Protein AF-A0A521WN64-F1 (afdb_monomer_lite)

pLDDT: mean 95.51, std 4.94, range [75.56, 98.69]

Radius of gyration: 15.04 Å; chains: 1; bounding box: 34×33×38 Å

Structure (mmCIF, N/CA/C/O backbone):
data_AF-A0A521WN64-F1
#
_entry.id   AF-A0A521WN64-F1
#
loop_
_atom_site.group_PDB
_atom_site.id
_atom_site.type_symbol
_atom_site.label_atom_id
_atom_site.label_alt_id
_atom_site.label_comp_id
_atom_site.label_asym_id
_atom_site.label_entity_id
_atom_site.label_seq_id
_atom_site.pdbx_PDB_ins_code
_atom_site.Cartn_x
_atom_site.Cartn_y
_atom_site.Cartn_z
_atom_site.occupancy
_atom_site.B_iso_or_equiv
_atom_site.auth_seq_id
_atom_site.auth_comp_id
_atom_site.auth_asym_id
_atom_site.auth_atom_id
_atom_site.pdbx_PDB_model_num
ATOM 1 N N . PHE A 1 1 ? 0.634 4.347 -5.510 1.00 97.75 1 PHE A N 1
ATOM 2 C CA . PHE A 1 1 ? 1.448 3.231 -6.055 1.00 97.75 1 PHE A CA 1
ATOM 3 C C . PHE A 1 1 ? 2.629 3.713 -6.895 1.00 97.75 1 PHE A C 1
ATOM 5 O O . PHE A 1 1 ? 3.404 2.904 -7.384 1.00 97.75 1 PHE A O 1
ATOM 12 N N . ASP A 1 2 ? 2.789 5.025 -7.012 1.00 97.50 2 ASP A N 1
ATOM 13 C CA . ASP A 1 2 ? 3.901 5.765 -7.607 1.00 97.50 2 ASP A CA 1
ATOM 14 C C . ASP A 1 2 ? 5.219 5.664 -6.828 1.00 97.50 2 ASP A C 1
ATOM 16 O O . ASP A 1 2 ? 6.261 6.003 -7.364 1.00 97.50 2 ASP A O 1
ATOM 20 N N . ALA A 1 3 ? 5.212 5.138 -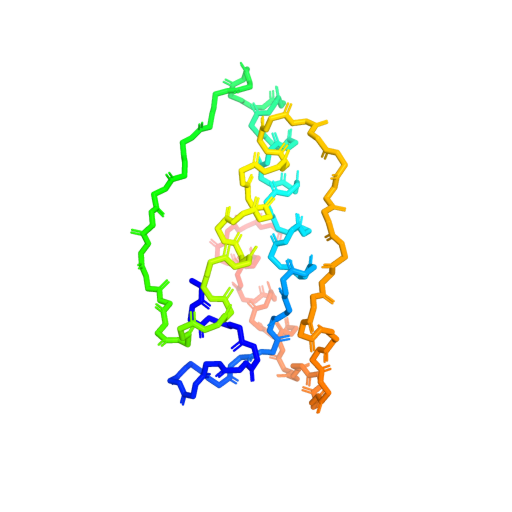5.600 1.00 96.25 3 ALA A N 1
ATOM 21 C CA . ALA A 1 3 ? 6.441 4.812 -4.875 1.00 96.25 3 ALA A CA 1
ATOM 22 C C . ALA A 1 3 ? 7.102 3.497 -5.332 1.00 96.25 3 ALA A C 1
ATOM 24 O O . ALA A 1 3 ? 8.119 3.087 -4.762 1.00 96.25 3 ALA A O 1
ATOM 25 N N . HIS A 1 4 ? 6.482 2.777 -6.275 1.00 97.25 4 HIS A N 1
ATOM 26 C CA . HIS A 1 4 ? 7.034 1.523 -6.771 1.00 97.25 4 HIS A CA 1
ATOM 27 C C . HIS A 1 4 ? 8.377 1.777 -7.468 1.00 97.25 4 HIS A C 1
ATOM 29 O O . HIS A 1 4 ? 8.485 2.730 -8.227 1.00 97.25 4 HIS A O 1
ATOM 35 N N . PHE A 1 5 ? 9.366 0.891 -7.319 1.00 96.19 5 PHE A N 1
ATOM 36 C CA . PHE A 1 5 ? 10.715 1.061 -7.894 1.00 96.19 5 PHE A CA 1
ATOM 37 C C . PHE A 1 5 ? 10.770 1.165 -9.427 1.00 96.19 5 PHE A C 1
ATOM 39 O O . PHE A 1 5 ? 11.814 1.471 -9.990 1.00 96.19 5 PHE A O 1
ATOM 46 N N . ALA A 1 6 ? 9.663 0.849 -10.097 1.00 96.00 6 ALA A N 1
ATOM 47 C CA . ALA A 1 6 ? 9.531 0.908 -11.550 1.00 96.00 6 ALA A CA 1
ATOM 48 C C . ALA A 1 6 ? 8.828 2.195 -12.007 1.00 96.00 6 ALA A C 1
ATOM 50 O O . ALA A 1 6 ? 8.670 2.418 -13.200 1.00 96.00 6 ALA A O 1
ATOM 51 N N . ASP A 1 7 ? 8.333 3.004 -11.070 1.00 96.12 7 ASP A N 1
ATOM 52 C CA . ASP A 1 7 ? 7.718 4.288 -11.364 1.00 96.12 7 ASP A CA 1
ATOM 53 C C . ASP A 1 7 ? 8.793 5.383 -11.380 1.00 96.12 7 ASP A C 1
ATOM 55 O O . ASP A 1 7 ? 9.460 5.649 -10.379 1.00 96.12 7 ASP A O 1
ATOM 59 N N . ASP A 1 8 ? 8.960 6.016 -12.541 1.00 93.06 8 ASP A N 1
ATOM 60 C CA . ASP A 1 8 ? 10.029 6.986 -12.793 1.00 93.06 8 ASP A CA 1
ATOM 61 C C . ASP A 1 8 ? 9.768 8.370 -12.169 1.00 93.06 8 ASP A C 1
ATOM 63 O O . ASP A 1 8 ? 10.610 9.263 -12.279 1.00 93.06 8 ASP A O 1
ATOM 67 N N . ILE A 1 9 ? 8.607 8.591 -11.539 1.00 94.12 9 ILE A N 1
ATOM 68 C CA . ILE A 1 9 ? 8.224 9.918 -11.037 1.00 94.12 9 ILE A CA 1
ATOM 69 C C . ILE A 1 9 ? 8.713 10.137 -9.605 1.00 94.12 9 ILE A C 1
ATOM 71 O O . ILE A 1 9 ? 9.319 11.169 -9.317 1.00 94.12 9 ILE A O 1
ATOM 75 N N . ALA A 1 10 ? 8.447 9.198 -8.691 1.00 91.44 10 ALA A N 1
ATOM 76 C CA . ALA A 1 10 ? 8.744 9.403 -7.270 1.00 91.44 10 ALA A CA 1
ATOM 77 C C . ALA A 1 10 ? 10.194 9.060 -6.891 1.00 91.44 10 ALA A C 1
ATOM 79 O O . ALA A 1 10 ? 10.699 9.572 -5.891 1.00 91.44 10 ALA A O 1
ATOM 80 N N . GLY A 1 11 ? 10.856 8.175 -7.649 1.00 89.12 11 GLY A N 1
ATOM 81 C CA . GLY A 1 11 ? 12.220 7.720 -7.352 1.00 89.12 11 GLY A CA 1
ATOM 82 C C . GLY A 1 11 ? 12.345 6.949 -6.029 1.00 89.12 11 GLY A C 1
ATOM 83 O O . GLY A 1 11 ? 13.393 6.984 -5.384 1.00 89.12 11 GLY A O 1
ATOM 84 N N . GLN A 1 12 ? 11.266 6.298 -5.589 1.00 92.62 12 GLN A N 1
ATOM 85 C CA . GLN A 1 12 ? 11.238 5.466 -4.383 1.00 92.62 12 GLN A CA 1
ATOM 86 C C . GLN A 1 12 ? 11.434 3.986 -4.744 1.00 92.62 12 GLN A C 1
ATOM 88 O O . GLN A 1 12 ? 11.359 3.613 -5.907 1.00 92.62 12 GLN A O 1
ATOM 93 N N . MET A 1 13 ? 11.714 3.138 -3.748 1.00 94.56 13 MET A N 1
ATOM 94 C CA . MET A 1 13 ? 12.157 1.749 -3.962 1.00 94.56 13 MET A CA 1
ATOM 95 C C . MET A 1 13 ? 11.192 0.705 -3.370 1.00 94.56 13 MET A C 1
ATOM 97 O O . MET A 1 13 ? 11.636 -0.303 -2.822 1.00 94.56 13 MET A O 1
ATOM 101 N N . LEU A 1 14 ? 9.871 0.927 -3.421 1.00 95.31 14 LEU A N 1
ATOM 102 C CA . LEU A 1 14 ? 8.909 -0.096 -2.978 1.00 95.31 14 LEU A CA 1
ATOM 103 C C . LEU A 1 14 ? 8.668 -1.147 -4.069 1.00 95.31 14 LEU A C 1
ATOM 105 O O . LEU A 1 14 ? 8.532 -0.813 -5.240 1.00 95.31 14 LEU A O 1
ATOM 109 N N . SER A 1 15 ? 8.574 -2.417 -3.683 1.00 96.94 15 SER A N 1
ATOM 110 C CA . SER A 1 15 ? 8.051 -3.493 -4.538 1.00 96.94 15 SER A CA 1
ATOM 111 C C . SER A 1 15 ? 6.553 -3.718 -4.295 1.00 96.94 15 SER A C 1
ATOM 113 O O . SER A 1 15 ? 5.960 -3.096 -3.402 1.00 96.94 15 SER A O 1
ATOM 115 N N . VAL A 1 16 ? 5.929 -4.638 -5.039 1.00 98.12 16 VAL A N 1
ATOM 116 C CA . VAL A 1 16 ? 4.549 -5.077 -4.767 1.00 98.12 16 VAL A CA 1
ATOM 117 C C . VAL A 1 16 ? 4.483 -5.723 -3.381 1.00 98.12 16 VAL A C 1
ATOM 119 O O . VAL A 1 16 ? 3.574 -5.429 -2.601 1.00 98.12 16 VAL A O 1
ATOM 122 N N . ASP A 1 17 ? 5.482 -6.539 -3.031 1.00 97.38 17 ASP A N 1
ATOM 123 C CA . ASP A 1 17 ? 5.625 -7.107 -1.684 1.00 97.38 17 ASP A CA 1
ATOM 124 C C . ASP A 1 17 ? 5.770 -6.030 -0.599 1.00 97.38 17 ASP A C 1
ATOM 126 O O . ASP A 1 17 ? 5.135 -6.129 0.455 1.00 97.38 17 ASP A O 1
ATOM 130 N N . GLY A 1 18 ? 6.532 -4.967 -0.870 1.00 96.50 18 GLY A N 1
ATOM 131 C CA . GLY A 1 18 ? 6.677 -3.826 0.036 1.00 96.50 18 GLY A CA 1
ATOM 132 C C . GLY A 1 18 ? 5.346 -3.123 0.314 1.00 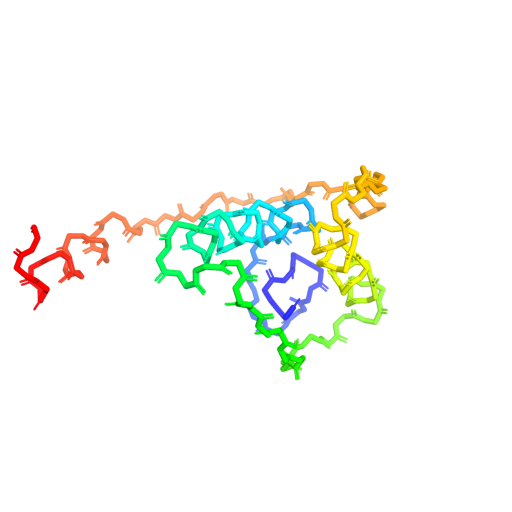96.50 18 GLY A C 1
ATOM 133 O O . GLY A 1 18 ? 5.006 -2.869 1.471 1.00 96.50 18 GLY A O 1
ATOM 134 N N . TYR A 1 19 ? 4.541 -2.880 -0.725 1.00 98.00 19 TYR A N 1
ATOM 135 C CA . TYR A 1 19 ? 3.171 -2.387 -0.552 1.00 98.00 19 TYR A CA 1
ATOM 136 C C . TYR A 1 19 ? 2.297 -3.369 0.233 1.00 98.00 19 TYR A C 1
ATOM 138 O O . TYR A 1 19 ? 1.541 -2.947 1.108 1.00 98.00 19 TYR A O 1
ATOM 146 N N . GLY A 1 20 ? 2.427 -4.672 -0.024 1.00 98.00 20 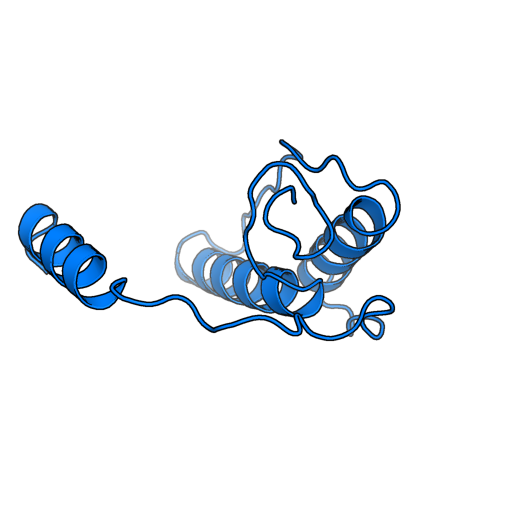GLY A N 1
ATOM 147 C CA . GLY A 1 20 ? 1.703 -5.703 0.718 1.00 98.00 20 GLY A CA 1
ATOM 148 C C . GLY A 1 20 ? 1.995 -5.679 2.222 1.00 98.00 20 GLY A C 1
ATOM 149 O O . GLY A 1 20 ? 1.073 -5.812 3.031 1.00 98.00 20 GLY A O 1
ATOM 150 N N . ALA A 1 21 ? 3.247 -5.438 2.617 1.00 97.94 21 ALA A N 1
ATOM 151 C CA . ALA A 1 21 ? 3.616 -5.289 4.022 1.00 97.94 21 ALA A CA 1
ATOM 152 C C . ALA A 1 21 ? 2.916 -4.080 4.671 1.00 97.94 21 ALA A C 1
ATOM 154 O O . ALA A 1 21 ? 2.338 -4.216 5.750 1.00 97.94 21 ALA A O 1
ATOM 155 N N . LEU A 1 22 ? 2.890 -2.926 3.993 1.00 98.19 22 LEU A N 1
ATOM 156 C CA . LEU A 1 22 ? 2.196 -1.724 4.478 1.00 98.19 22 LEU A CA 1
ATOM 157 C C . LEU A 1 22 ? 0.685 -1.949 4.613 1.00 98.19 22 LEU A C 1
ATOM 159 O O . LEU A 1 22 ? 0.102 -1.617 5.645 1.00 98.19 22 LEU A O 1
ATOM 163 N N . VAL A 1 23 ? 0.054 -2.563 3.607 1.00 98.38 23 VAL A N 1
ATOM 164 C CA . VAL A 1 23 ? -1.379 -2.900 3.644 1.00 98.38 23 VAL A CA 1
ATOM 165 C C . VAL A 1 23 ? -1.686 -3.840 4.807 1.00 98.38 23 VAL A C 1
ATOM 167 O O . VAL A 1 23 ? -2.662 -3.624 5.519 1.00 98.38 23 VAL A O 1
ATOM 170 N N . SER A 1 24 ? -0.833 -4.838 5.050 1.00 98.38 24 SER A N 1
ATOM 171 C CA . SER A 1 24 ? -0.999 -5.781 6.163 1.00 98.38 24 SER A CA 1
ATOM 172 C C . SER A 1 24 ? -0.915 -5.086 7.524 1.00 98.38 24 SER A C 1
ATOM 174 O O . SER A 1 24 ? -1.734 -5.357 8.399 1.00 98.38 24 SER A O 1
ATOM 176 N N . MET A 1 25 ? 0.027 -4.150 7.704 1.00 98.69 25 MET A N 1
ATOM 177 C CA . MET A 1 25 ? 0.130 -3.353 8.936 1.00 98.69 25 MET A CA 1
ATOM 178 C C . MET A 1 25 ? -1.116 -2.487 9.158 1.00 98.69 25 MET A C 1
ATOM 180 O O . MET A 1 25 ? -1.663 -2.472 10.260 1.00 98.69 25 MET A O 1
ATOM 184 N N . ILE A 1 26 ? -1.599 -1.806 8.113 1.00 98.38 26 ILE A N 1
ATOM 185 C CA . ILE A 1 26 ? -2.795 -0.953 8.189 1.00 98.38 26 ILE A CA 1
ATOM 186 C C . ILE A 1 26 ? -4.045 -1.791 8.468 1.00 98.38 26 ILE A C 1
ATOM 188 O O . ILE A 1 26 ? -4.868 -1.399 9.294 1.00 98.38 26 ILE A O 1
ATOM 192 N N . LYS A 1 27 ? -4.186 -2.957 7.823 1.00 98.31 27 LYS A N 1
ATOM 193 C CA . LYS A 1 27 ? -5.293 -3.883 8.077 1.00 98.31 27 LYS A CA 1
ATOM 194 C C . LYS A 1 27 ? -5.296 -4.348 9.534 1.00 98.31 27 LYS A C 1
ATOM 196 O O . LYS A 1 27 ? -6.330 -4.241 10.183 1.00 98.31 27 LYS A O 1
ATOM 201 N N . SER A 1 28 ? -4.154 -4.791 10.063 1.00 98.44 28 SER A N 1
ATOM 202 C CA . SER A 1 28 ? -4.034 -5.204 11.470 1.00 98.44 28 SER A CA 1
ATOM 203 C C . SER A 1 28 ? -4.387 -4.070 12.436 1.00 98.44 28 SER A C 1
ATOM 205 O O . SER A 1 28 ? -5.127 -4.284 13.393 1.00 98.44 28 SER A O 1
ATOM 207 N N . ALA A 1 29 ? -3.931 -2.845 12.158 1.00 98.56 29 ALA A N 1
ATOM 208 C CA . ALA A 1 29 ? -4.305 -1.677 12.951 1.00 98.56 29 ALA A CA 1
ATOM 209 C C . ALA A 1 29 ? -5.814 -1.379 12.871 1.00 98.56 29 ALA A C 1
ATOM 211 O O . ALA A 1 29 ? -6.423 -1.015 13.872 1.00 98.56 29 ALA A O 1
ATOM 212 N N . ALA A 1 30 ? -6.447 -1.554 11.707 1.00 98.56 30 ALA A N 1
ATOM 213 C CA . ALA A 1 30 ? -7.892 -1.392 11.558 1.00 98.56 30 ALA A CA 1
ATOM 214 C C . ALA A 1 30 ? -8.686 -2.491 12.286 1.00 98.56 30 ALA A C 1
ATOM 216 O O . ALA A 1 30 ? -9.750 -2.206 12.841 1.00 98.56 30 ALA A O 1
ATOM 217 N N .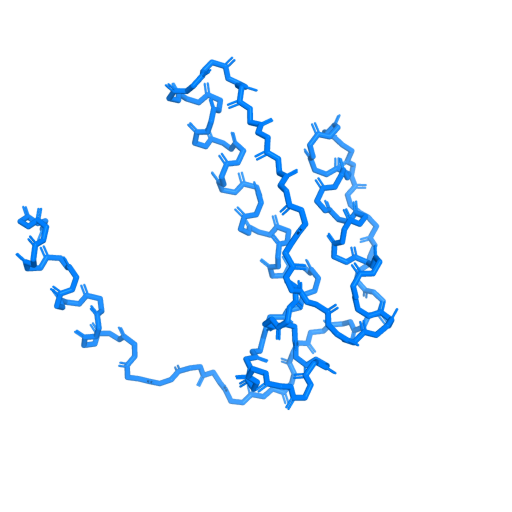 ASP A 1 31 ? -8.179 -3.724 12.321 1.00 98.12 31 ASP A N 1
ATOM 218 C CA . ASP A 1 31 ? -8.765 -4.816 13.100 1.00 98.12 31 ASP A CA 1
ATOM 219 C C . ASP A 1 31 ? -8.769 -4.468 14.604 1.00 98.12 31 ASP A C 1
ATOM 221 O O . ASP A 1 31 ? -9.802 -4.614 15.259 1.00 98.12 31 ASP A O 1
ATOM 225 N N . GLU A 1 32 ? -7.671 -3.908 15.126 1.00 98.62 32 GLU A N 1
ATOM 226 C CA . GLU A 1 32 ? -7.536 -3.501 16.534 1.00 98.62 32 GLU A CA 1
ATOM 227 C C . GLU A 1 32 ? -8.328 -2.227 16.883 1.00 98.62 32 GLU A C 1
ATOM 229 O O . GLU A 1 32 ? -9.064 -2.189 17.869 1.00 98.62 32 GLU A O 1
ATOM 234 N N . LEU A 1 33 ? -8.184 -1.171 16.080 1.00 98.62 33 LEU A N 1
ATOM 235 C CA . LEU A 1 33 ? -8.616 0.186 16.439 1.00 98.62 33 LEU A CA 1
ATOM 236 C C . LEU A 1 33 ? -9.961 0.576 15.818 1.00 98.62 33 LEU A C 1
ATOM 238 O O . LEU A 1 33 ? -10.666 1.444 16.334 1.00 98.62 33 LEU A O 1
ATOM 242 N N . CYS A 1 34 ? -10.329 -0.060 14.706 1.00 98.50 34 CYS A N 1
ATOM 243 C CA . CYS A 1 34 ? -11.483 0.315 13.890 1.00 98.50 34 CYS A CA 1
ATOM 244 C C . CYS A 1 34 ? -12.523 -0.809 13.775 1.00 98.50 34 CYS A C 1
ATOM 246 O O . CYS A 1 34 ? -13.483 -0.666 13.015 1.00 98.50 34 CYS A O 1
ATOM 248 N N . GLY A 1 35 ? -12.367 -1.922 14.503 1.00 97.81 35 GLY A N 1
ATOM 249 C CA . GLY A 1 35 ? -13.254 -3.086 14.413 1.00 97.81 35 GLY A CA 1
ATOM 250 C C . GLY A 1 35 ? -13.316 -3.671 13.000 1.00 97.81 35 GLY A C 1
ATOM 251 O O . GLY A 1 35 ? -14.406 -3.958 12.504 1.00 97.81 35 GLY A O 1
ATOM 252 N N . GLY A 1 36 ? -12.165 -3.740 12.326 1.00 97.44 36 GLY A N 1
ATOM 253 C CA . GLY A 1 36 ? -11.998 -4.303 10.982 1.00 97.44 36 GLY A CA 1
ATOM 254 C C . GLY A 1 36 ? -12.489 -3.416 9.835 1.00 97.44 36 GLY A C 1
ATOM 255 O O . GLY A 1 36 ? -12.544 -3.858 8.689 1.00 97.44 36 GLY A O 1
ATOM 256 N N . ARG A 1 37 ? -12.871 -2.161 10.104 1.00 98.31 37 ARG A N 1
ATOM 257 C CA . ARG A 1 37 ? -13.342 -1.233 9.064 1.00 98.31 37 ARG A CA 1
ATOM 258 C C . ARG A 1 37 ? -12.171 -0.495 8.426 1.00 98.31 37 ARG A C 1
ATOM 260 O O . ARG A 1 37 ? -11.543 0.342 9.070 1.00 98.31 37 ARG A O 1
ATOM 267 N N . LEU A 1 38 ? -11.936 -0.761 7.145 1.00 98.19 38 LEU A N 1
ATOM 268 C CA . LEU A 1 38 ? -10.905 -0.121 6.333 1.00 98.19 38 LEU A CA 1
ATOM 269 C C . LEU A 1 38 ? -11.436 0.126 4.917 1.00 98.19 38 LEU A C 1
ATOM 271 O O . LEU A 1 38 ? -12.097 -0.733 4.339 1.00 98.19 38 LEU A O 1
ATOM 275 N N . VAL A 1 39 ? -11.127 1.295 4.357 1.00 97.75 39 VAL A N 1
ATOM 276 C CA . VAL A 1 39 ? -11.393 1.643 2.956 1.00 97.75 39 VAL A CA 1
ATOM 277 C C . VAL A 1 39 ? -10.073 2.061 2.319 1.00 97.75 39 VAL A C 1
ATOM 279 O O . VAL A 1 39 ? -9.357 2.886 2.881 1.00 97.75 39 VAL A O 1
ATOM 282 N N . ALA A 1 40 ? -9.763 1.504 1.149 1.00 97.44 40 ALA A N 1
ATOM 283 C CA . ALA A 1 40 ? -8.635 1.919 0.323 1.00 97.44 40 ALA A CA 1
ATOM 284 C C . ALA A 1 40 ? -9.151 2.688 -0.901 1.00 97.44 40 ALA A C 1
ATOM 286 O O . ALA A 1 40 ? -10.045 2.210 -1.600 1.00 97.44 40 ALA A O 1
ATOM 287 N N . ALA A 1 41 ? -8.580 3.863 -1.162 1.00 98.12 41 ALA A N 1
ATOM 288 C CA . ALA A 1 41 ? -8.852 4.671 -2.346 1.00 98.12 41 ALA A CA 1
ATOM 289 C C . ALA A 1 41 ? -7.596 4.717 -3.225 1.00 98.12 41 ALA A C 1
ATOM 291 O O . ALA A 1 41 ? -6.483 4.852 -2.715 1.00 98.12 41 ALA A O 1
ATOM 292 N N . LEU A 1 42 ? -7.769 4.550 -4.537 1.00 98.19 42 LEU A N 1
ATOM 293 C CA . LEU A 1 42 ? -6.662 4.637 -5.484 1.00 98.19 42 LEU A CA 1
ATOM 294 C C . LEU A 1 42 ? -6.321 6.109 -5.744 1.00 98.19 42 LEU A C 1
ATOM 296 O O . 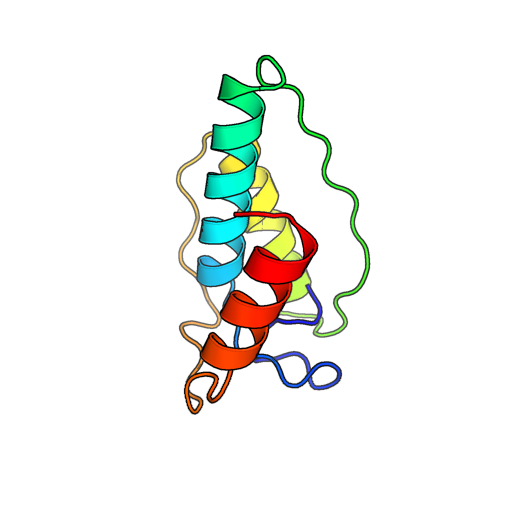LEU A 1 42 ? -7.188 6.868 -6.164 1.00 98.19 42 LEU A O 1
ATOM 300 N N . GLU A 1 43 ? -5.052 6.456 -5.536 1.00 96.81 43 GLU A N 1
ATOM 301 C CA . GLU A 1 43 ? -4.473 7.773 -5.824 1.00 96.81 43 GLU A CA 1
ATOM 302 C C . GLU A 1 43 ? -3.514 7.668 -7.030 1.00 96.81 43 GLU A C 1
ATOM 304 O O . GLU A 1 43 ? -3.899 7.191 -8.098 1.00 96.81 43 GLU A O 1
ATOM 309 N N . GLY A 1 44 ? -2.249 8.073 -6.870 1.00 96.44 44 GLY A N 1
ATOM 310 C CA . GLY A 1 44 ? -1.212 7.969 -7.895 1.00 96.44 44 GLY A CA 1
ATOM 311 C C . GLY A 1 44 ? -0.711 6.544 -8.159 1.00 96.44 44 GLY A C 1
ATOM 312 O O . GLY A 1 44 ? -0.960 5.590 -7.409 1.00 96.44 44 GLY A O 1
ATOM 313 N N . GLY A 1 45 ? 0.072 6.410 -9.225 1.00 97.62 45 GLY A N 1
ATOM 314 C CA . GLY A 1 45 ? 0.620 5.155 -9.732 1.00 97.62 45 GLY A CA 1
ATOM 315 C C . GLY A 1 45 ? 0.609 5.189 -11.248 1.00 97.62 45 GLY A C 1
ATOM 316 O O . GLY A 1 45 ? -0.445 5.060 -11.864 1.00 97.62 45 GLY A O 1
ATOM 317 N N . TYR A 1 46 ? 1.775 5.401 -11.841 1.00 97.81 46 TYR A N 1
ATOM 318 C CA . TYR A 1 46 ? 1.893 5.785 -13.244 1.00 97.81 46 TYR A CA 1
ATOM 319 C C . TYR A 1 46 ? 2.622 4.721 -14.068 1.00 97.81 46 TYR A C 1
ATOM 321 O O . TYR A 1 46 ? 2.444 4.654 -15.284 1.00 97.81 46 TYR A O 1
ATOM 329 N N . HIS A 1 47 ? 3.353 3.812 -13.416 1.00 97.88 47 HIS A N 1
ATOM 330 C CA . HIS A 1 47 ? 3.890 2.627 -14.076 1.00 97.88 47 HIS A CA 1
ATOM 331 C C . HIS A 1 47 ? 2.798 1.576 -14.360 1.00 97.88 47 HIS A C 1
ATOM 333 O O . HIS A 1 47 ? 2.326 0.869 -13.463 1.00 97.88 47 HIS A O 1
ATOM 339 N N . LEU A 1 48 ? 2.431 1.435 -15.640 1.00 97.62 48 LEU A N 1
ATOM 340 C CA . LEU A 1 48 ? 1.279 0.647 -16.111 1.00 97.62 48 LEU A CA 1
ATOM 341 C C . LEU A 1 48 ? 1.334 -0.851 -15.780 1.00 97.62 48 LEU A C 1
ATOM 343 O O . LEU A 1 48 ? 0.292 -1.499 -15.726 1.00 97.62 48 LEU A O 1
ATOM 347 N N . VAL A 1 49 ? 2.527 -1.408 -15.558 1.00 97.50 49 VAL A N 1
ATOM 348 C CA . VAL A 1 49 ? 2.679 -2.817 -15.164 1.00 97.50 49 VAL A CA 1
ATOM 349 C C . VAL A 1 49 ? 2.639 -2.966 -13.647 1.00 97.50 49 VAL A C 1
ATOM 351 O O . VAL A 1 49 ? 2.007 -3.888 -13.153 1.00 97.50 49 VAL A O 1
ATOM 354 N N . ALA A 1 50 ? 3.255 -2.056 -12.891 1.00 97.81 50 ALA A N 1
ATOM 355 C CA . ALA A 1 50 ? 3.345 -2.189 -11.435 1.00 97.81 50 ALA A CA 1
ATOM 356 C C . ALA A 1 50 ? 2.003 -1.891 -10.752 1.00 97.81 50 ALA A C 1
ATOM 358 O O . ALA A 1 50 ? 1.591 -2.613 -9.846 1.00 97.81 50 ALA A O 1
ATOM 359 N N . LEU A 1 51 ? 1.290 -0.863 -11.229 1.00 98.38 51 LEU A N 1
ATOM 360 C CA . LEU A 1 51 ? 0.006 -0.433 -10.681 1.00 98.38 51 LEU A CA 1
ATOM 361 C C . LEU A 1 51 ? -1.007 -1.584 -10.495 1.00 98.38 51 LEU A C 1
ATOM 363 O O . LEU A 1 51 ? -1.470 -1.766 -9.366 1.00 98.38 51 LEU A O 1
ATOM 367 N N . PRO A 1 52 ? -1.367 -2.374 -11.529 1.00 98.38 52 PRO A N 1
ATOM 368 C CA . PRO A 1 52 ? -2.353 -3.441 -11.365 1.00 98.38 52 PRO A CA 1
ATOM 369 C C . PRO A 1 52 ? -1.897 -4.526 -10.383 1.00 98.38 52 PRO A C 1
ATOM 371 O O . PRO A 1 52 ? -2.737 -5.068 -9.667 1.00 98.38 52 PRO A O 1
ATOM 374 N N . TRP A 1 53 ? -0.595 -4.820 -10.292 1.00 98.50 53 TRP A N 1
ATOM 375 C CA . TRP A 1 53 ? -0.075 -5.787 -9.321 1.00 98.50 53 TRP A CA 1
ATOM 376 C C . TRP A 1 53 ? -0.151 -5.269 -7.887 1.00 98.50 53 TRP A C 1
ATOM 378 O O . TRP A 1 53 ? -0.581 -6.009 -7.005 1.00 98.50 53 TRP A O 1
ATOM 388 N N . CYS A 1 54 ? 0.160 -3.994 -7.652 1.00 98.50 54 CYS A N 1
ATOM 389 C CA . CYS A 1 54 ? -0.015 -3.379 -6.339 1.00 98.50 54 CYS A CA 1
ATOM 390 C C . CYS A 1 54 ? -1.492 -3.306 -5.921 1.00 98.50 54 CYS A C 1
ATOM 392 O O . CYS A 1 54 ? -1.824 -3.635 -4.784 1.00 98.50 54 CYS A O 1
ATOM 394 N N . VAL A 1 55 ? -2.397 -2.942 -6.840 1.00 98.56 55 VAL A N 1
ATOM 395 C CA . VAL A 1 55 ? -3.849 -2.944 -6.583 1.00 98.56 55 VAL A CA 1
ATOM 396 C C . VAL A 1 55 ? -4.338 -4.354 -6.256 1.00 98.56 55 VAL A C 1
ATOM 398 O O . VAL A 1 55 ? -5.028 -4.547 -5.255 1.00 98.56 55 VAL A O 1
ATOM 401 N N . ARG A 1 56 ? -3.954 -5.348 -7.066 1.00 98.50 56 ARG A N 1
ATOM 402 C CA . ARG A 1 56 ? -4.280 -6.757 -6.826 1.00 98.50 56 ARG A CA 1
ATOM 403 C C . ARG A 1 56 ? -3.794 -7.203 -5.452 1.00 98.50 56 ARG A C 1
ATOM 405 O O . ARG A 1 56 ? -4.580 -7.775 -4.706 1.00 98.50 56 ARG A O 1
ATOM 412 N N . ARG A 1 57 ? -2.540 -6.896 -5.105 1.00 98.50 57 ARG A N 1
ATOM 413 C CA . ARG A 1 57 ? -1.960 -7.242 -3.806 1.00 98.50 57 ARG A CA 1
ATOM 414 C C . ARG A 1 57 ? -2.768 -6.664 -2.650 1.00 98.50 57 ARG A C 1
ATOM 416 O O . ARG A 1 57 ? -3.030 -7.371 -1.682 1.00 98.50 57 ARG A O 1
ATOM 423 N N . THR A 1 58 ? -3.179 -5.400 -2.749 1.00 98.56 58 THR A N 1
ATOM 424 C CA . THR A 1 58 ? -4.040 -4.774 -1.740 1.00 98.56 58 THR A CA 1
ATOM 425 C C . THR A 1 58 ? -5.357 -5.532 -1.594 1.00 98.56 58 THR A C 1
ATOM 427 O O . THR A 1 58 ? -5.754 -5.841 -0.477 1.00 98.56 58 THR A O 1
ATOM 430 N N . ILE A 1 59 ? -6.021 -5.872 -2.701 1.00 98.44 59 ILE A N 1
ATOM 431 C CA . ILE A 1 59 ? -7.308 -6.581 -2.675 1.00 98.44 59 ILE A CA 1
ATOM 432 C C . ILE A 1 59 ? -7.164 -7.990 -2.085 1.00 98.44 59 ILE A C 1
ATOM 434 O O . ILE A 1 59 ? -7.952 -8.338 -1.211 1.00 98.44 59 ILE A O 1
ATOM 438 N N . GLU A 1 60 ? -6.158 -8.768 -2.504 1.00 98.44 60 GLU A N 1
ATOM 439 C CA . GLU A 1 60 ? -5.885 -10.113 -1.963 1.00 98.44 60 GLU A CA 1
ATOM 440 C C . GLU A 1 60 ? -5.767 -10.064 -0.429 1.00 98.44 60 GLU A C 1
ATOM 442 O O . GLU A 1 60 ? -6.445 -10.803 0.280 1.00 98.44 60 GLU A O 1
ATOM 447 N N . LEU A 1 61 ? -4.998 -9.110 0.105 1.00 98.25 61 LEU A N 1
ATOM 448 C CA . LEU A 1 61 ? -4.816 -8.963 1.552 1.00 98.25 61 LEU A CA 1
ATOM 449 C C . LEU A 1 61 ? -6.084 -8.510 2.288 1.00 98.25 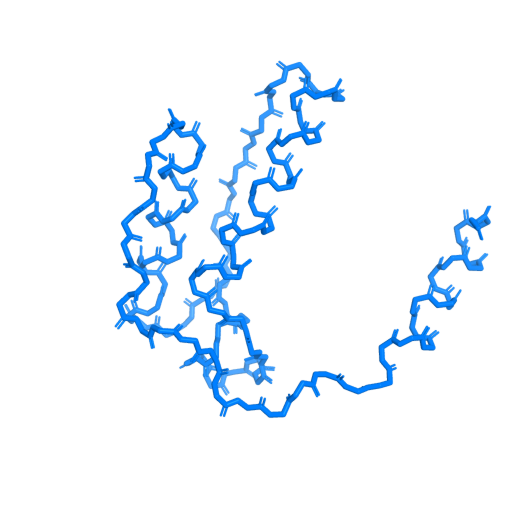61 LEU A C 1
ATOM 451 O O . LEU A 1 61 ? -6.329 -8.946 3.414 1.00 98.25 61 LEU A O 1
ATOM 455 N N . LEU A 1 62 ? -6.900 -7.646 1.677 1.00 97.62 62 LEU A N 1
ATOM 456 C CA . LEU A 1 62 ? -8.175 -7.221 2.264 1.00 97.62 62 LEU A CA 1
ATOM 457 C C . LEU A 1 62 ? -9.220 -8.346 2.265 1.00 97.62 62 LEU A C 1
ATOM 459 O O . LEU A 1 62 ? -10.032 -8.405 3.186 1.00 97.62 62 LEU A O 1
ATOM 463 N N . LEU A 1 63 ? -9.178 -9.246 1.279 1.00 97.62 63 LEU A N 1
ATOM 464 C CA . LEU A 1 63 ? -10.008 -10.455 1.228 1.00 97.62 63 LEU A CA 1
ATOM 465 C C . LEU A 1 63 ? -9.510 -11.565 2.169 1.00 97.62 63 LEU A C 1
ATOM 467 O O . LEU A 1 63 ? -10.266 -12.484 2.477 1.00 97.62 63 LEU A O 1
ATOM 471 N N . GLY A 1 64 ? -8.273 -11.462 2.667 1.00 96.62 64 GLY A N 1
ATOM 472 C CA . GLY A 1 64 ? -7.631 -12.504 3.473 1.00 96.62 64 GLY A CA 1
ATOM 473 C C . GLY A 1 64 ? -7.039 -13.643 2.638 1.00 96.62 64 GLY A C 1
ATOM 474 O O . GLY A 1 64 ? -6.762 -14.714 3.179 1.00 96.62 64 GLY A O 1
ATOM 475 N N . ASP A 1 65 ? -6.843 -13.418 1.341 1.00 98.06 65 ASP A N 1
ATOM 476 C CA . ASP A 1 65 ? -6.259 -14.383 0.420 1.00 98.06 65 ASP A CA 1
ATOM 477 C C . ASP A 1 65 ? -4.732 -14.442 0.560 1.00 98.06 65 ASP A C 1
ATOM 479 O O . ASP A 1 65 ? -4.063 -13.482 0.957 1.00 98.06 65 ASP A O 1
ATOM 483 N N . ALA A 1 66 ? -4.158 -15.585 0.176 1.00 95.88 66 ALA A N 1
ATOM 484 C CA . ALA A 1 66 ? -2.716 -15.700 0.018 1.00 95.88 66 ALA A CA 1
ATOM 485 C C . ALA A 1 66 ? -2.266 -14.879 -1.207 1.00 95.88 66 ALA A C 1
ATOM 487 O O . ALA A 1 66 ? -2.778 -15.111 -2.307 1.00 95.88 66 ALA A O 1
ATOM 488 N N . PRO A 1 67 ? -1.310 -13.947 -1.052 1.00 96.19 67 PRO A N 1
ATOM 489 C CA . PRO A 1 67 ? -0.894 -13.091 -2.150 1.00 96.19 67 PRO A CA 1
ATOM 490 C C . PRO A 1 67 ? -0.172 -13.869 -3.253 1.00 96.19 67 PRO A C 1
ATOM 492 O O . PRO A 1 67 ? 0.647 -14.751 -2.979 1.00 96.19 67 PRO A O 1
ATOM 495 N N . ALA A 1 68 ? -0.427 -13.500 -4.509 1.00 94.75 68 ALA A N 1
ATOM 496 C CA . ALA A 1 68 ? 0.340 -14.022 -5.637 1.00 94.75 68 ALA A CA 1
ATOM 497 C C . ALA A 1 68 ? 1.805 -13.535 -5.589 1.00 94.75 68 ALA A C 1
ATOM 499 O O . ALA A 1 68 ? 2.061 -12.442 -5.070 1.00 94.75 68 ALA A O 1
ATOM 500 N N . PRO A 1 69 ? 2.768 -14.292 -6.156 1.00 96.44 69 PRO A N 1
ATOM 501 C CA . PRO A 1 69 ? 4.164 -13.862 -6.234 1.00 96.44 69 PRO A CA 1
ATOM 502 C C . PRO A 1 69 ? 4.314 -12.492 -6.905 1.00 96.44 69 PRO A C 1
ATOM 504 O O . PRO A 1 69 ? 3.628 -12.223 -7.893 1.00 96.44 69 PRO A O 1
ATOM 507 N N . ASP A 1 70 ? 5.216 -11.652 -6.390 1.00 96.69 70 ASP A N 1
ATOM 508 C CA . ASP A 1 70 ? 5.577 -10.377 -7.016 1.00 96.69 70 ASP A CA 1
ATOM 509 C C . ASP A 1 70 ? 6.278 -10.639 -8.366 1.00 96.69 70 ASP A C 1
ATOM 511 O O . ASP A 1 70 ? 7.381 -11.193 -8.383 1.00 96.69 70 ASP A O 1
ATOM 515 N N . PRO A 1 71 ? 5.667 -10.270 -9.507 1.00 96.38 71 PRO A N 1
ATOM 516 C CA . PRO A 1 71 ? 6.233 -10.562 -10.817 1.00 96.38 71 PRO A CA 1
ATOM 517 C C . PRO A 1 71 ? 7.304 -9.559 -11.254 1.00 96.38 71 PRO A C 1
ATOM 519 O O . PRO A 1 71 ? 8.000 -9.825 -12.232 1.00 96.38 71 PRO A O 1
ATOM 522 N N . LEU A 1 72 ? 7.426 -8.413 -10.575 1.00 96.31 72 LEU A N 1
ATOM 523 C CA . LEU A 1 72 ? 8.481 -7.433 -10.836 1.00 96.31 72 LEU A CA 1
ATOM 524 C C . LEU A 1 72 ? 9.688 -7.674 -9.918 1.00 96.31 72 LEU A C 1
ATOM 526 O O . LEU A 1 72 ? 10.792 -7.238 -10.237 1.00 96.31 72 LEU A O 1
ATOM 530 N N . GLY A 1 73 ? 9.498 -8.427 -8.834 1.00 94.88 73 GLY A N 1
ATOM 531 C CA . GLY A 1 73 ? 10.555 -8.835 -7.921 1.00 94.88 73 GLY A CA 1
ATOM 532 C C . GLY A 1 73 ? 10.890 -7.759 -6.894 1.00 94.88 73 GLY A C 1
ATOM 533 O O . GLY A 1 73 ? 10.063 -6.931 -6.521 1.00 94.88 73 GLY A O 1
ATOM 534 N N . VAL A 1 74 ? 12.118 -7.795 -6.388 1.00 90.88 74 VAL A N 1
ATOM 535 C CA . VAL A 1 74 ? 12.570 -6.859 -5.356 1.00 90.88 74 VAL A CA 1
ATOM 536 C C . VAL A 1 74 ? 13.181 -5.611 -5.978 1.00 90.88 74 VAL A C 1
ATOM 538 O O . VAL A 1 74 ? 13.772 -5.656 -7.054 1.00 90.88 74 VAL A O 1
ATOM 541 N N . ALA A 1 75 ? 13.072 -4.497 -5.263 1.00 88.06 75 ALA A N 1
ATOM 542 C CA . ALA A 1 75 ? 13.777 -3.280 -5.617 1.00 88.06 75 ALA A CA 1
ATOM 543 C C . ALA A 1 75 ? 15.298 -3.498 -5.500 1.00 88.06 75 ALA A C 1
ATOM 545 O O . ALA A 1 75 ? 15.792 -3.809 -4.416 1.00 88.06 75 ALA A O 1
ATOM 546 N N . ASP A 1 76 ? 16.035 -3.312 -6.596 1.00 82.94 76 ASP A N 1
ATOM 547 C CA . ASP A 1 76 ? 17.500 -3.451 -6.648 1.00 82.94 76 ASP A CA 1
ATOM 548 C C . ASP A 1 76 ? 18.185 -2.076 -6.653 1.00 82.94 76 ASP A C 1
ATOM 550 O O . ASP A 1 76 ? 18.808 -1.648 -7.623 1.00 82.94 76 ASP A O 1
ATOM 554 N N . GLY A 1 77 ? 17.993 -1.321 -5.573 1.00 77.56 77 GLY A N 1
ATOM 555 C CA . GLY A 1 77 ? 18.594 0.002 -5.418 1.00 77.56 77 GLY A CA 1
ATOM 556 C C . GLY A 1 77 ? 19.107 0.247 -4.008 1.00 77.56 77 GLY A C 1
ATOM 557 O O . GLY A 1 77 ? 18.811 -0.518 -3.086 1.00 77.56 77 GLY A O 1
ATOM 558 N N . PRO A 1 78 ? 19.902 1.314 -3.817 1.00 76.50 78 PRO A N 1
ATOM 559 C CA . PRO A 1 78 ? 20.444 1.638 -2.509 1.00 76.50 78 PRO A CA 1
ATOM 560 C C . PRO A 1 78 ? 19.300 1.884 -1.521 1.00 76.50 78 PRO A C 1
ATOM 562 O O . PRO A 1 78 ? 18.358 2.619 -1.815 1.00 76.50 78 PRO A O 1
ATOM 565 N N . GLY A 1 79 ? 19.402 1.281 -0.335 1.00 75.56 79 GLY A N 1
ATOM 566 C CA . GLY A 1 79 ? 18.463 1.546 0.751 1.00 75.56 79 GLY A CA 1
ATOM 567 C C . GLY A 1 79 ? 18.411 3.038 1.090 1.00 75.56 79 GLY A C 1
ATOM 568 O O . GLY A 1 79 ? 19.405 3.759 0.938 1.00 75.56 79 GLY A O 1
ATOM 569 N N . ALA A 1 80 ? 17.248 3.499 1.554 1.00 78.62 80 ALA A N 1
ATOM 570 C CA . ALA A 1 80 ? 17.087 4.868 2.028 1.00 78.62 80 ALA A CA 1
ATOM 571 C C . ALA A 1 80 ? 18.135 5.184 3.111 1.00 78.62 80 ALA A C 1
ATOM 573 O O . ALA A 1 80 ? 18.431 4.351 3.967 1.00 78.62 80 ALA A O 1
ATOM 574 N N . ARG A 1 81 ? 18.707 6.390 3.063 1.00 83.75 81 ARG A N 1
ATOM 575 C CA . ARG A 1 81 ? 19.691 6.884 4.039 1.00 83.75 81 ARG A CA 1
ATOM 576 C C . ARG A 1 81 ? 19.178 8.167 4.678 1.00 83.75 81 ARG A C 1
ATOM 578 O O . ARG A 1 81 ? 18.500 8.942 4.009 1.00 83.75 81 ARG A O 1
ATOM 585 N N . GLY A 1 82 ? 19.541 8.403 5.937 1.00 85.75 82 GLY A N 1
ATOM 586 C CA . GLY A 1 82 ? 19.199 9.640 6.648 1.00 85.75 82 GLY A CA 1
ATOM 587 C C . GLY A 1 82 ? 17.728 9.732 7.059 1.00 85.75 82 GLY A C 1
ATOM 588 O O . GLY A 1 82 ? 17.238 10.819 7.349 1.00 85.75 82 GLY A O 1
ATOM 589 N N . PHE A 1 83 ? 17.006 8.607 7.080 1.00 88.88 83 PHE A N 1
ATOM 590 C CA . PHE A 1 83 ? 15.610 8.582 7.520 1.00 88.88 83 PHE A CA 1
ATOM 591 C C . PHE A 1 83 ? 15.496 8.602 9.053 1.00 88.88 83 PHE A C 1
ATOM 593 O O . PHE A 1 83 ? 14.476 9.008 9.606 1.00 88.88 83 PHE A O 1
ATOM 600 N N . GLU A 1 84 ? 16.561 8.222 9.756 1.00 92.69 84 GLU A N 1
ATOM 601 C CA . GLU A 1 84 ? 16.648 8.207 11.215 1.00 92.69 84 GLU A CA 1
ATOM 602 C C . GLU A 1 84 ? 16.426 9.601 11.814 1.00 92.69 84 GLU A C 1
ATOM 604 O O . GLU A 1 84 ? 15.673 9.747 12.776 1.00 92.69 84 GLU A O 1
ATOM 609 N N . GLU A 1 85 ? 17.021 10.636 11.217 1.00 94.19 85 GLU A N 1
ATOM 610 C CA . GLU A 1 85 ? 16.857 12.029 11.653 1.00 94.19 85 GLU A CA 1
ATOM 611 C C . GLU A 1 85 ? 15.407 12.501 11.485 1.00 94.19 85 GLU A C 1
ATOM 613 O O . GLU A 1 85 ? 14.853 13.168 12.363 1.00 94.19 85 GLU A O 1
ATOM 618 N N . VAL A 1 86 ? 14.758 12.088 10.391 1.00 94.31 86 VAL A N 1
ATOM 619 C CA . VAL A 1 86 ? 13.338 12.368 10.146 1.00 94.31 86 VAL A CA 1
ATOM 620 C C . VAL A 1 86 ? 12.476 11.694 11.212 1.00 94.31 86 VAL A C 1
ATOM 622 O O . VAL A 1 86 ? 11.584 12.333 11.769 1.00 94.31 86 VAL A O 1
ATOM 625 N N . LEU A 1 87 ? 12.761 10.434 11.552 1.00 94.88 87 LEU A N 1
ATOM 626 C CA . LEU A 1 87 ? 12.030 9.711 12.593 1.00 94.88 87 LEU A CA 1
ATOM 627 C C . LEU A 1 87 ? 12.179 10.359 13.971 1.00 94.88 87 LEU A C 1
ATOM 629 O O . LEU A 1 87 ? 11.180 10.488 14.680 1.00 94.88 87 LEU A O 1
ATOM 633 N N . VAL A 1 88 ? 13.388 10.791 14.344 1.00 96.25 88 VAL A N 1
ATOM 634 C CA . VAL A 1 88 ? 13.614 11.541 15.591 1.00 96.25 88 VAL A CA 1
ATOM 635 C C . VAL A 1 88 ? 12.753 12.798 15.599 1.00 96.25 88 VAL A C 1
ATOM 637 O O . VAL A 1 88 ? 12.007 13.027 16.549 1.00 96.25 88 VAL A O 1
ATOM 640 N N . ARG A 1 89 ? 12.773 13.567 14.507 1.00 96.44 89 ARG A N 1
ATOM 641 C CA . ARG A 1 89 ? 12.011 14.811 14.426 1.00 96.44 89 ARG A CA 1
ATOM 642 C C . ARG A 1 89 ? 10.500 14.592 14.508 1.00 96.44 89 ARG A C 1
ATOM 644 O O . ARG A 1 89 ? 9.810 15.369 15.164 1.00 96.44 89 ARG A O 1
ATOM 651 N N . VAL A 1 90 ? 9.980 13.544 13.869 1.00 97.00 90 VAL A N 1
ATOM 652 C CA . VAL A 1 90 ? 8.558 13.179 13.963 1.00 97.00 90 VAL A CA 1
ATOM 653 C C . VAL A 1 90 ? 8.199 12.818 15.407 1.00 97.00 90 VAL A C 1
ATOM 655 O O . VAL A 1 90 ? 7.193 13.302 15.915 1.00 97.00 90 VAL A O 1
ATOM 658 N N . ARG A 1 91 ? 9.032 12.042 16.111 1.00 97.25 91 ARG A N 1
ATOM 659 C CA . ARG A 1 91 ? 8.777 11.701 17.521 1.00 97.25 91 ARG A CA 1
ATOM 660 C C . ARG A 1 91 ? 8.741 12.931 18.423 1.00 97.25 91 ARG A C 1
ATOM 662 O O . ARG A 1 91 ? 7.786 13.086 19.177 1.00 97.25 91 ARG A O 1
ATOM 669 N N . GLU A 1 92 ? 9.699 13.845 18.270 1.00 97.56 92 GLU A N 1
ATOM 670 C CA . GLU A 1 92 ? 9.729 15.108 19.021 1.00 97.56 92 GLU A CA 1
ATOM 671 C C . GLU A 1 92 ? 8.440 15.921 18.839 1.00 97.56 92 GLU A C 1
ATOM 673 O O . GLU A 1 92 ? 7.841 16.364 19.817 1.00 97.56 92 GLU A O 1
ATOM 678 N N . VAL A 1 93 ? 7.988 16.099 17.591 1.00 98.00 93 VAL A N 1
ATOM 679 C CA . VAL A 1 93 ? 6.770 16.867 17.276 1.00 98.00 93 VAL A CA 1
ATOM 680 C C . VAL A 1 93 ? 5.524 16.224 17.892 1.00 98.00 93 VAL A C 1
ATOM 682 O O . VAL A 1 93 ? 4.612 16.933 18.313 1.00 98.00 93 VAL A O 1
ATOM 685 N N . HIS A 1 94 ? 5.494 14.895 17.977 1.00 97.56 94 HIS A N 1
ATOM 686 C CA . HIS A 1 94 ? 4.369 14.135 18.516 1.00 97.56 94 HIS A CA 1
ATOM 687 C C . HIS A 1 94 ? 4.502 13.784 20.012 1.00 97.56 94 HIS A C 1
ATOM 689 O O . HIS A 1 94 ? 3.605 13.139 20.549 1.00 97.56 94 HIS A O 1
ATOM 695 N N . SER A 1 95 ? 5.561 14.241 20.700 1.00 97.00 95 SER A N 1
ATOM 696 C CA . SER A 1 95 ? 5.857 13.917 22.112 1.00 97.00 95 SER A CA 1
ATOM 697 C C . SER A 1 95 ? 5.942 12.408 22.402 1.00 97.00 95 SER A C 1
ATOM 699 O O . SER A 1 95 ? 5.449 11.943 23.433 1.00 97.00 95 SER A O 1
ATOM 701 N N . LEU A 1 96 ? 6.546 11.657 21.474 1.00 93.75 96 LEU A N 1
ATOM 702 C CA . LEU A 1 96 ? 6.804 10.213 21.565 1.00 93.75 96 LEU A CA 1
ATOM 703 C C . LEU A 1 96 ? 8.250 9.895 21.959 1.00 93.75 96 LEU A C 1
ATOM 705 O O . LEU A 1 96 ? 9.153 10.690 21.615 1.00 93.75 96 LEU A O 1
#

Secondary structure (DSSP, 8-state):
-TTBTT-TTT---B-HHHHHHHHHHHHHHHHHHSTT-----------TTHHHHHHHHHHHHHHTPPPPP-SS----SPPP-SHHHHHHHHHHHHT-

Foldseek 3Di:
DCLDCQNPPPNHWAFLVNLLVVLLVVQVCCVVPVVRDDDDDDDDDDPPVRVVSSVQSNVCVNVVHDRDDRPVDGGPDDDDPPCVVVVVVVCVVVVD

Sequence (96 aa):
FDAHFADDIAGQMLSVDGYGALVSMIKSAADELCGGRLVAALEGGYHLVALPWCVRRTIELLLGDAPAPDPLGVADGPGARGFEEVLVRVREVHSL